Protein AF-P97618-F1 (afdb_monomer_lite)

Foldseek 3Di:
DCVVVVVVVVVVVVVLVVLVVVCVVDDWDWDAQPDPVRIDTPSLVPDCVVVCCVVVVQAAEDEPVVVSVVDDPDDDPGHYDYYD

Sequence (84 aa):
AWQECMDYAVILARQAGEMIREALKNKMDVMIKSSPADLVTVTDQKCFMSSIKEKYPYHSFIGEESVAAGEKTVFTEQPTWIIE

pLDDT: mean 90.75, std 5.29, range [68.81, 98.06]

InterPro domains:
  IPR000760 Inositol monophosphatase-like [PF00459] (3-83)

Structure (mmCIF, N/CA/C/O backb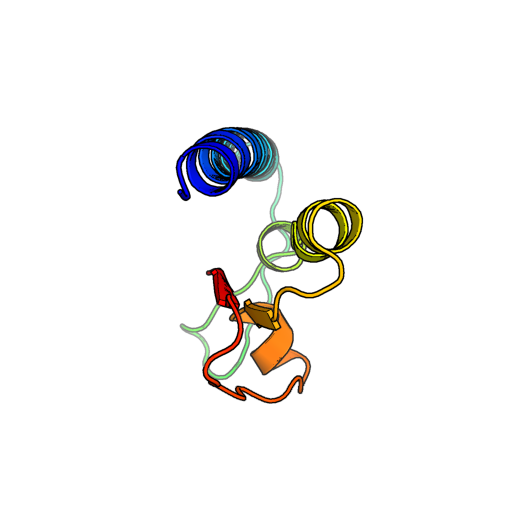one):
data_AF-P97618-F1
#
_entry.id   AF-P97618-F1
#
loop_
_atom_site.group_PDB
_atom_site.id
_atom_site.type_symbol
_atom_site.label_atom_id
_atom_site.label_alt_id
_atom_site.label_comp_id
_atom_site.label_asym_id
_atom_site.label_entity_id
_atom_site.label_seq_id
_atom_site.pdbx_PDB_ins_code
_atom_site.Cartn_x
_atom_site.Cartn_y
_atom_site.Cartn_z
_atom_site.occupancy
_atom_site.B_iso_or_equiv
_atom_site.auth_seq_id
_atom_site.auth_comp_id
_atom_site.auth_asym_id
_atom_site.auth_atom_id
_atom_site.pdbx_PDB_model_num
ATOM 1 N N . ALA A 1 1 ? -18.627 -7.008 11.095 1.00 75.75 1 ALA A N 1
ATOM 2 C CA . ALA A 1 1 ? -18.512 -5.555 10.881 1.00 75.75 1 ALA A CA 1
ATOM 3 C C . ALA A 1 1 ? -17.115 -5.240 10.349 1.00 75.75 1 ALA A C 1
ATOM 5 O O . ALA A 1 1 ? -16.277 -4.856 11.132 1.00 75.75 1 ALA A O 1
ATOM 6 N N . TRP A 1 2 ? -16.859 -5.506 9.061 1.00 95.69 2 TRP A N 1
ATOM 7 C CA . TRP A 1 2 ? -15.631 -5.138 8.312 1.00 95.69 2 TRP A CA 1
ATOM 8 C C . TRP A 1 2 ? -15.860 -5.129 6.789 1.00 95.69 2 TRP A C 1
ATOM 10 O O . TRP A 1 2 ? -14.964 -4.772 6.031 1.00 95.69 2 TRP A O 1
ATOM 20 N N . GLN A 1 3 ? -17.066 -5.500 6.334 1.00 97.69 3 GLN A N 1
ATOM 21 C CA . GLN A 1 3 ? -17.401 -5.613 4.917 1.00 97.69 3 GLN A CA 1
ATOM 22 C C . GLN A 1 3 ? -17.150 -4.306 4.165 1.00 97.69 3 GLN A C 1
ATOM 24 O O . GLN A 1 3 ? -16.561 -4.335 3.100 1.00 97.69 3 GLN A O 1
ATOM 29 N N . GLU A 1 4 ? -17.482 -3.159 4.759 1.00 97.38 4 GLU A N 1
ATOM 30 C CA . GLU A 1 4 ? -17.234 -1.861 4.126 1.00 97.38 4 GLU A CA 1
ATOM 31 C C . GLU A 1 4 ? -15.736 -1.579 3.905 1.00 97.38 4 GLU A C 1
ATOM 33 O O . GLU A 1 4 ? -15.354 -1.036 2.869 1.00 97.38 4 GLU A O 1
ATOM 38 N N . CYS A 1 5 ? -14.878 -1.973 4.855 1.00 96.69 5 CYS A N 1
ATOM 39 C CA . CYS A 1 5 ? -13.427 -1.859 4.695 1.00 96.69 5 CYS A CA 1
ATOM 40 C C . CYS A 1 5 ? -12.945 -2.766 3.560 1.00 96.69 5 CYS A C 1
ATOM 42 O O . CYS A 1 5 ? -12.146 -2.331 2.736 1.00 96.69 5 CYS A O 1
ATOM 44 N N . MET A 1 6 ? -13.470 -3.993 3.485 1.00 97.81 6 MET A N 1
ATOM 45 C CA . MET A 1 6 ? -13.144 -4.938 2.416 1.00 97.81 6 MET A CA 1
ATOM 46 C C . MET A 1 6 ? -13.609 -4.435 1.044 1.00 97.81 6 MET A C 1
ATOM 48 O O . MET A 1 6 ? -12.838 -4.452 0.089 1.00 97.81 6 MET A O 1
ATOM 52 N N . ASP A 1 7 ? -14.839 -3.938 0.937 1.00 98.06 7 ASP A N 1
ATOM 53 C CA . ASP A 1 7 ? -15.390 -3.413 -0.314 1.00 98.06 7 ASP A CA 1
ATOM 54 C C . ASP A 1 7 ? -14.574 -2.209 -0.802 1.00 98.06 7 ASP A C 1
ATOM 56 O O . ASP A 1 7 ? -14.256 -2.102 -1.988 1.00 98.06 7 ASP A O 1
ATOM 60 N N . TYR A 1 8 ? -14.157 -1.337 0.120 1.00 96.25 8 TYR A N 1
ATOM 61 C CA . TYR A 1 8 ? -13.262 -0.228 -0.196 1.00 96.25 8 TYR A CA 1
ATOM 62 C C . TYR A 1 8 ? -11.864 -0.705 -0.609 1.00 96.25 8 TYR A C 1
ATOM 64 O O . TYR A 1 8 ? -11.327 -0.217 -1.602 1.00 96.25 8 TYR A O 1
ATOM 72 N N . ALA A 1 9 ? -11.302 -1.702 0.083 1.00 95.88 9 ALA A N 1
ATOM 73 C CA . ALA A 1 9 ? -10.021 -2.308 -0.275 1.00 95.88 9 ALA A CA 1
ATOM 74 C C . ALA A 1 9 ? -10.041 -2.872 -1.704 1.00 95.88 9 ALA A C 1
ATOM 76 O O . ALA A 1 9 ? -9.101 -2.663 -2.465 1.00 95.88 9 ALA A O 1
ATOM 77 N N . VAL A 1 10 ? -11.135 -3.532 -2.102 1.00 97.19 10 VAL A N 1
ATOM 78 C CA . VAL A 1 10 ? -11.310 -4.070 -3.461 1.00 97.19 10 VAL A CA 1
ATOM 79 C C . VAL A 1 10 ? -11.338 -2.957 -4.510 1.00 97.19 10 VAL A C 1
ATOM 81 O O . VAL A 1 10 ? -10.784 -3.137 -5.596 1.00 97.19 10 VAL A O 1
ATOM 84 N N . ILE A 1 11 ? -11.958 -1.812 -4.214 1.00 95.94 11 ILE A N 1
ATOM 85 C CA . ILE A 1 11 ? -11.958 -0.650 -5.116 1.00 95.94 11 ILE A CA 1
ATOM 86 C C . ILE A 1 11 ? -10.531 -0.122 -5.293 1.00 95.94 11 ILE A C 1
ATOM 88 O O . ILE A 1 11 ? -10.073 0.015 -6.428 1.00 95.94 11 ILE A O 1
ATOM 92 N N . LEU A 1 12 ? -9.816 0.108 -4.189 1.00 94.81 12 LEU A N 1
ATOM 93 C CA . LEU A 1 12 ? -8.440 0.611 -4.223 1.00 94.81 12 LEU A CA 1
ATOM 94 C C . LEU A 1 12 ? -7.496 -0.359 -4.943 1.00 94.81 12 LEU A C 1
ATOM 96 O O . LEU A 1 12 ? -6.726 0.059 -5.801 1.00 94.81 12 LEU A O 1
ATOM 100 N N . ALA A 1 13 ? -7.606 -1.663 -4.680 1.00 94.38 13 ALA A N 1
ATOM 101 C CA . ALA A 1 13 ? -6.791 -2.683 -5.339 1.00 94.38 13 ALA A CA 1
ATOM 102 C C . ALA A 1 13 ? -7.018 -2.727 -6.861 1.00 94.38 13 ALA A C 1
ATOM 104 O O . ALA A 1 13 ? -6.079 -2.931 -7.631 1.00 94.38 13 ALA A O 1
ATOM 105 N N . ARG A 1 14 ? -8.253 -2.497 -7.330 1.00 95.69 14 ARG A N 1
ATOM 106 C CA . ARG A 1 14 ? -8.541 -2.391 -8.771 1.00 95.69 14 ARG A CA 1
ATOM 107 C C . ARG A 1 14 ? -7.904 -1.146 -9.384 1.00 95.69 14 ARG A C 1
ATOM 109 O O . ARG A 1 14 ? -7.296 -1.259 -10.444 1.00 95.69 14 ARG A O 1
ATOM 116 N N . GLN A 1 15 ? -7.992 -0.002 -8.707 1.00 93.50 15 GLN A N 1
ATOM 117 C CA . GLN A 1 15 ? -7.355 1.246 -9.146 1.00 93.50 15 GLN A CA 1
ATOM 118 C C . GLN A 1 15 ? -5.825 1.120 -9.190 1.00 93.50 15 GLN A C 1
ATOM 120 O O . GLN A 1 15 ? -5.199 1.558 -10.155 1.00 93.50 15 GLN A O 1
ATOM 125 N N . ALA A 1 16 ? -5.228 0.457 -8.195 1.00 92.06 16 ALA A N 1
ATOM 126 C CA . ALA A 1 16 ? -3.810 0.104 -8.188 1.00 92.06 16 ALA A CA 1
ATOM 127 C C . ALA A 1 16 ? -3.449 -0.735 -9.421 1.00 92.06 16 ALA A C 1
ATOM 129 O O . ALA A 1 16 ? -2.525 -0.405 -10.162 1.00 92.06 16 ALA A O 1
ATOM 130 N N . GLY A 1 17 ? -4.236 -1.779 -9.699 1.00 93.00 17 GLY A N 1
ATOM 131 C CA . GLY A 1 17 ? -4.036 -2.648 -10.857 1.00 93.00 17 GLY A CA 1
ATOM 132 C C . GLY A 1 17 ? -4.143 -1.920 -12.201 1.00 93.00 17 GLY A C 1
ATOM 133 O O . GLY A 1 17 ? -3.396 -2.233 -13.128 1.00 93.00 17 GLY A O 1
ATOM 134 N N . GLU A 1 18 ? -5.037 -0.940 -12.327 1.00 93.25 18 GLU A N 1
ATOM 135 C CA . GLU A 1 18 ? -5.123 -0.081 -13.515 1.00 93.25 18 GLU A CA 1
ATOM 136 C C . GLU A 1 18 ? -3.875 0.793 -13.668 1.00 93.25 18 GLU A C 1
ATOM 138 O O . GLU A 1 18 ? -3.290 0.836 -14.751 1.00 93.25 18 GLU A O 1
ATOM 143 N N . MET A 1 19 ? -3.404 1.411 -12.582 1.00 90.50 19 MET A N 1
ATOM 144 C CA . MET A 1 19 ? -2.175 2.207 -12.588 1.00 90.50 19 MET A CA 1
ATOM 145 C C . MET A 1 19 ? -0.951 1.372 -12.987 1.00 90.50 19 MET A C 1
ATOM 147 O O . MET A 1 19 ? -0.171 1.802 -13.836 1.00 90.50 19 MET A O 1
ATOM 151 N N . ILE A 1 20 ? -0.819 0.164 -12.431 1.00 91.75 20 ILE A N 1
ATOM 152 C CA . ILE A 1 20 ? 0.252 -0.782 -12.770 1.00 91.75 20 ILE A CA 1
ATOM 153 C C . ILE A 1 20 ? 0.179 -1.161 -14.252 1.00 91.75 20 ILE A C 1
ATOM 155 O O . ILE A 1 20 ? 1.187 -1.117 -14.956 1.00 91.75 20 ILE A O 1
ATOM 159 N N . ARG A 1 21 ? -1.013 -1.483 -14.768 1.00 93.19 21 ARG A N 1
ATOM 160 C CA . ARG A 1 21 ? -1.198 -1.815 -16.191 1.00 93.19 21 ARG A CA 1
ATOM 161 C C . ARG A 1 21 ? -0.797 -0.674 -17.119 1.00 93.19 21 ARG A C 1
ATOM 163 O O . ARG A 1 21 ? -0.205 -0.945 -18.160 1.00 93.19 21 ARG A O 1
ATOM 170 N N . GLU A 1 22 ? -1.107 0.572 -16.774 1.00 91.31 22 GLU A N 1
ATOM 171 C CA . GLU A 1 22 ? -0.680 1.727 -17.571 1.00 91.31 22 GLU A CA 1
ATOM 172 C C . GLU A 1 22 ? 0.826 1.989 -17.455 1.00 91.31 22 GLU A C 1
ATOM 174 O O . GLU A 1 22 ? 1.473 2.307 -18.455 1.00 91.31 22 GLU A O 1
ATOM 179 N N . ALA A 1 23 ? 1.418 1.803 -16.274 1.00 90.25 23 ALA A N 1
ATOM 180 C CA . ALA A 1 23 ? 2.861 1.933 -16.085 1.00 90.25 23 ALA A CA 1
ATOM 181 C C . ALA A 1 23 ? 3.642 0.911 -16.928 1.00 90.25 23 ALA A C 1
ATOM 183 O O . ALA A 1 23 ? 4.605 1.284 -17.595 1.00 90.25 23 ALA A O 1
ATOM 184 N N . LEU A 1 24 ? 3.171 -0.340 -16.990 1.00 91.12 24 LEU A N 1
ATOM 185 C CA . LEU A 1 24 ? 3.784 -1.422 -17.774 1.00 91.12 24 LEU A CA 1
ATOM 186 C C . LEU A 1 24 ? 3.801 -1.166 -19.289 1.00 91.12 24 LEU A C 1
ATOM 188 O O . LEU A 1 24 ? 4.619 -1.747 -20.000 1.00 91.12 24 LEU A O 1
ATOM 192 N N . LYS A 1 25 ? 2.908 -0.313 -19.805 1.00 93.12 25 LYS A N 1
ATOM 193 C CA . LYS A 1 25 ? 2.894 0.080 -21.227 1.00 93.12 25 LYS A CA 1
ATOM 194 C C . LYS A 1 25 ? 3.954 1.131 -21.560 1.00 93.12 25 LYS A C 1
ATOM 196 O O . LYS A 1 25 ? 4.229 1.366 -22.735 1.00 93.12 25 LYS A O 1
ATOM 201 N N . ASN A 1 26 ? 4.512 1.784 -20.546 1.00 88.62 26 ASN A N 1
ATOM 202 C CA . ASN A 1 26 ? 5.471 2.869 -20.680 1.00 88.62 26 ASN A CA 1
ATOM 203 C C . ASN A 1 26 ? 6.870 2.416 -20.248 1.00 88.62 26 ASN A C 1
ATOM 205 O O . ASN A 1 26 ? 7.061 1.354 -19.657 1.00 88.62 26 ASN A O 1
ATOM 209 N N . LYS A 1 27 ? 7.882 3.242 -20.531 1.00 86.62 27 LYS A N 1
ATOM 210 C CA . LYS A 1 27 ? 9.212 3.029 -19.958 1.00 86.62 27 LYS A CA 1
ATOM 211 C C . LYS A 1 27 ? 9.123 3.221 -18.442 1.00 86.62 27 LYS A C 1
ATOM 213 O O . LYS A 1 27 ? 8.770 4.305 -17.986 1.00 86.62 27 LYS A O 1
ATOM 218 N N . MET A 1 28 ? 9.456 2.179 -17.690 1.00 87.75 28 MET A N 1
ATOM 219 C CA . MET A 1 28 ? 9.503 2.229 -16.231 1.00 87.75 28 MET A CA 1
ATOM 220 C C . MET A 1 28 ? 10.863 2.737 -15.762 1.00 87.75 28 MET A C 1
ATOM 222 O O . MET A 1 28 ? 11.900 2.342 -16.303 1.00 87.75 28 MET A O 1
ATOM 226 N N . ASP A 1 29 ? 10.842 3.612 -14.762 1.00 87.69 29 ASP A N 1
ATOM 227 C CA . ASP A 1 29 ? 12.035 3.978 -14.010 1.00 87.69 29 ASP A CA 1
ATOM 228 C C . ASP A 1 29 ? 12.207 2.970 -12.873 1.00 87.69 29 ASP A C 1
ATOM 230 O O . ASP A 1 29 ? 11.337 2.857 -12.004 1.00 87.69 29 ASP A O 1
ATOM 234 N N . VAL A 1 30 ? 13.276 2.181 -12.954 1.00 91.56 30 VAL A N 1
ATOM 235 C CA . VAL A 1 30 ? 13.562 1.075 -12.039 1.00 91.56 30 VAL A CA 1
ATOM 236 C C . VAL A 1 30 ? 14.731 1.485 -11.162 1.00 91.56 30 VAL A C 1
ATOM 238 O O . VAL A 1 30 ? 15.834 1.736 -11.649 1.00 91.56 30 VAL A O 1
ATOM 241 N N . MET A 1 31 ? 14.481 1.525 -9.862 1.00 92.50 31 MET A N 1
ATOM 242 C CA . MET A 1 31 ? 15.452 1.830 -8.823 1.00 92.50 31 MET A CA 1
ATOM 243 C C . MET A 1 31 ? 15.820 0.551 -8.068 1.00 92.50 31 MET A C 1
ATOM 245 O O . MET A 1 31 ? 15.066 -0.420 -8.055 1.00 92.50 31 MET A O 1
ATOM 249 N N . ILE A 1 32 ? 16.995 0.558 -7.443 1.00 92.75 32 ILE A N 1
ATOM 250 C CA . ILE A 1 32 ? 17.499 -0.546 -6.625 1.00 92.75 32 ILE A CA 1
ATOM 251 C C . ILE A 1 32 ? 17.402 -0.135 -5.154 1.00 92.75 32 ILE A C 1
ATOM 253 O O . ILE A 1 32 ? 17.840 0.960 -4.797 1.00 92.75 32 ILE A O 1
ATOM 257 N N . LYS A 1 33 ? 16.848 -1.016 -4.319 1.00 90.19 33 LYS A N 1
ATOM 258 C CA . LYS A 1 33 ? 16.747 -0.868 -2.862 1.00 90.19 33 LYS A CA 1
ATOM 259 C C . LYS A 1 33 ? 17.992 -1.465 -2.190 1.00 90.19 33 LYS A C 1
ATOM 261 O O . LYS A 1 33 ? 19.090 -0.931 -2.333 1.00 90.19 33 LYS A O 1
ATOM 266 N N . SER A 1 34 ? 17.853 -2.559 -1.443 1.00 91.81 34 SER A N 1
ATOM 267 C CA . SER A 1 34 ? 18.925 -3.108 -0.597 1.00 91.81 34 SER A CA 1
ATOM 268 C C . SER A 1 34 ? 19.932 -3.989 -1.343 1.00 91.81 34 SER A C 1
ATOM 270 O O . SER A 1 34 ? 21.054 -4.191 -0.873 1.00 91.81 34 SER A O 1
ATOM 272 N N . SER A 1 35 ? 19.560 -4.522 -2.508 1.00 94.38 35 SER A N 1
ATOM 273 C CA . SER A 1 35 ? 20.401 -5.406 -3.320 1.00 94.38 35 SER A CA 1
ATOM 274 C C . SER A 1 35 ? 20.036 -5.305 -4.804 1.00 94.38 35 SER A C 1
ATOM 276 O O . SER A 1 35 ? 18.913 -4.923 -5.104 1.00 94.38 35 SER A O 1
ATOM 278 N N . PRO A 1 36 ? 20.900 -5.710 -5.755 1.00 93.38 36 PRO A N 1
ATOM 279 C CA . PRO A 1 36 ? 20.591 -5.636 -7.190 1.00 93.38 36 PRO A CA 1
ATOM 280 C C . PRO A 1 36 ? 19.338 -6.400 -7.653 1.00 93.38 36 PRO A C 1
ATOM 282 O O . PRO A 1 36 ? 18.873 -6.170 -8.765 1.00 93.38 36 PRO A O 1
ATOM 285 N N . ALA A 1 37 ? 18.826 -7.327 -6.838 1.00 93.12 37 ALA A N 1
ATOM 286 C CA . ALA A 1 37 ? 17.585 -8.056 -7.099 1.00 93.12 37 ALA A CA 1
ATOM 287 C C . ALA A 1 37 ? 16.358 -7.436 -6.399 1.00 93.12 37 ALA A C 1
ATOM 289 O O . ALA A 1 37 ? 15.236 -7.845 -6.674 1.00 93.12 37 ALA A O 1
ATOM 290 N N . ASP A 1 38 ? 16.579 -6.478 -5.501 1.00 91.75 38 ASP A N 1
ATOM 291 C CA . ASP A 1 38 ? 15.560 -5.746 -4.754 1.00 91.75 38 ASP A CA 1
ATOM 292 C C . ASP A 1 38 ? 15.260 -4.441 -5.503 1.00 91.75 38 ASP A C 1
ATOM 294 O O . ASP A 1 38 ? 16.028 -3.475 -5.443 1.00 91.75 38 ASP A O 1
ATOM 298 N N . LEU A 1 39 ? 14.201 -4.474 -6.312 1.00 92.81 39 LEU A N 1
ATOM 299 C CA . LEU A 1 39 ? 13.846 -3.431 -7.269 1.00 92.81 39 LEU A CA 1
ATOM 300 C C . LEU A 1 39 ? 12.580 -2.704 -6.829 1.00 92.81 39 LEU A C 1
ATOM 302 O O . LEU A 1 39 ? 11.683 -3.309 -6.256 1.00 92.81 39 LEU A O 1
ATOM 306 N N . VAL A 1 40 ? 12.481 -1.427 -7.184 1.00 92.31 40 VAL A N 1
ATOM 307 C CA . VAL A 1 40 ? 11.294 -0.603 -6.940 1.00 92.31 40 VAL A CA 1
ATOM 308 C C . VAL A 1 40 ? 11.068 0.358 -8.098 1.00 92.31 40 VAL A C 1
ATOM 310 O O . VAL A 1 40 ? 12.019 0.838 -8.719 1.00 92.31 40 VAL A O 1
ATOM 313 N N . THR A 1 41 ? 9.813 0.664 -8.401 1.00 88.94 41 THR A N 1
ATOM 314 C CA . THR A 1 41 ? 9.430 1.680 -9.382 1.00 88.94 41 THR A CA 1
ATOM 315 C C . THR A 1 41 ? 8.663 2.823 -8.725 1.00 88.94 41 THR A C 1
ATOM 317 O O . THR A 1 41 ? 8.167 2.735 -7.604 1.00 88.94 41 THR A O 1
ATOM 320 N N . VAL A 1 42 ? 8.489 3.917 -9.468 1.00 83.44 42 VAL A N 1
ATOM 321 C CA . VAL A 1 42 ? 7.621 5.035 -9.054 1.00 83.44 42 VAL A CA 1
ATOM 322 C C . VAL A 1 42 ? 6.171 4.581 -8.820 1.00 83.44 42 VAL A C 1
ATOM 324 O O . VAL A 1 42 ? 5.427 5.245 -8.102 1.00 83.44 42 VAL A O 1
ATOM 327 N N . THR A 1 43 ? 5.744 3.475 -9.435 1.00 84.44 43 THR A N 1
ATOM 328 C CA . THR A 1 43 ? 4.389 2.938 -9.257 1.00 84.44 43 THR A CA 1
ATOM 329 C C . THR A 1 43 ? 4.222 2.301 -7.882 1.00 84.44 43 THR A C 1
ATOM 331 O O . THR A 1 43 ? 3.202 2.546 -7.249 1.00 84.44 43 THR A O 1
ATOM 334 N N . ASP A 1 44 ? 5.230 1.576 -7.396 1.00 82.38 44 ASP A N 1
ATOM 335 C CA . ASP A 1 44 ? 5.221 0.935 -6.072 1.00 82.38 44 ASP A CA 1
ATOM 336 C C . ASP A 1 44 ? 5.199 1.993 -4.951 1.00 82.38 44 ASP A C 1
ATOM 338 O O . ASP A 1 44 ? 4.486 1.879 -3.961 1.00 82.38 44 ASP A O 1
ATOM 342 N N . GLN A 1 45 ? 5.877 3.125 -5.165 1.00 79.50 45 GLN A N 1
ATOM 343 C CA . GLN A 1 45 ? 5.890 4.248 -4.218 1.00 79.50 45 GLN A CA 1
ATOM 344 C C . GLN A 1 45 ? 4.574 5.047 -4.171 1.00 79.50 45 GLN A C 1
ATOM 346 O O . GLN A 1 45 ? 4.378 5.883 -3.282 1.00 79.50 45 GLN A O 1
ATOM 351 N N . LYS A 1 46 ? 3.650 4.834 -5.120 1.00 75.38 46 LYS A N 1
ATOM 352 C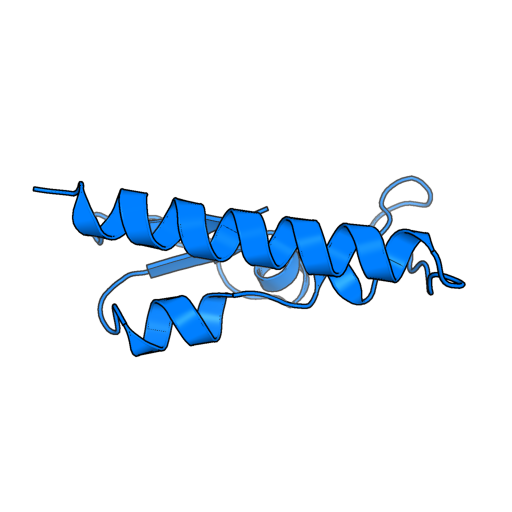 CA . LYS A 1 46 ? 2.340 5.502 -5.123 1.00 75.38 46 LYS A CA 1
ATOM 353 C C . LYS A 1 46 ? 1.378 4.769 -4.199 1.00 75.38 46 LYS A C 1
ATOM 355 O O . LYS A 1 46 ? 0.572 3.945 -4.618 1.00 75.38 46 LYS A O 1
ATOM 360 N N . CYS A 1 47 ? 1.428 5.136 -2.926 1.00 68.81 47 CYS A N 1
ATOM 361 C CA . CYS A 1 47 ? 0.623 4.483 -1.911 1.00 68.81 47 CYS A CA 1
ATOM 362 C C . CYS A 1 47 ? -0.802 5.064 -1.794 1.00 68.81 47 CYS A C 1
ATOM 364 O O . CYS A 1 47 ? -0.993 6.276 -1.665 1.00 68.81 47 CYS A O 1
ATOM 366 N N . PHE A 1 48 ? -1.811 4.187 -1.726 1.00 80.12 48 PHE A N 1
ATOM 367 C CA . PHE A 1 48 ? -3.210 4.534 -1.410 1.00 80.12 48 PHE A CA 1
ATOM 368 C C . PHE A 1 48 ? -3.440 4.850 0.078 1.00 80.12 48 PHE A C 1
ATOM 370 O O . PHE A 1 48 ? -4.576 5.065 0.507 1.00 80.12 48 PHE A O 1
ATOM 377 N N . MET A 1 49 ? -2.371 4.910 0.877 1.00 81.88 49 MET A N 1
ATOM 378 C CA . MET A 1 49 ? -2.393 5.323 2.282 1.00 81.88 49 MET A CA 1
ATOM 379 C C . MET A 1 49 ? -3.171 6.618 2.506 1.00 81.88 49 MET A C 1
ATOM 381 O O . MET A 1 49 ? -3.950 6.695 3.450 1.00 81.88 49 MET A O 1
ATOM 385 N N . SER A 1 50 ? -2.996 7.626 1.646 1.00 85.44 50 SER A N 1
ATOM 386 C CA . SER A 1 50 ? -3.721 8.896 1.760 1.00 85.44 50 SER A CA 1
ATOM 387 C C . SER A 1 50 ? -5.234 8.696 1.629 1.00 85.44 50 SER A C 1
ATOM 389 O O . SER A 1 50 ? -5.978 9.151 2.494 1.00 85.44 50 SER A O 1
ATOM 391 N N . SER A 1 51 ? -5.685 7.937 0.626 1.00 90.50 51 SER A N 1
ATOM 392 C CA . SER A 1 51 ? -7.103 7.624 0.392 1.00 90.50 51 SER A CA 1
ATOM 393 C C . SER A 1 51 ? -7.725 6.789 1.510 1.00 90.50 51 SER A C 1
ATOM 395 O O . SER A 1 51 ? -8.902 6.948 1.836 1.00 90.50 51 SER A O 1
ATOM 397 N N . ILE A 1 52 ? -6.960 5.876 2.107 1.00 92.38 52 ILE A N 1
ATOM 398 C CA . ILE A 1 52 ? -7.437 5.084 3.243 1.00 92.38 52 ILE A CA 1
ATOM 399 C C . ILE A 1 52 ? -7.470 5.939 4.509 1.00 92.38 52 ILE A C 1
ATOM 401 O O . ILE A 1 52 ? -8.444 5.865 5.247 1.00 92.38 52 ILE A O 1
ATOM 405 N N . LYS A 1 53 ? -6.458 6.776 4.753 1.00 90.44 53 LYS A N 1
ATOM 406 C CA . LYS A 1 53 ? -6.384 7.659 5.926 1.00 90.44 53 LYS A CA 1
ATOM 407 C C . LYS A 1 53 ? -7.451 8.751 5.901 1.00 90.44 53 LYS A C 1
ATOM 409 O O . LYS A 1 53 ? -7.954 9.124 6.953 1.00 90.44 53 LYS A O 1
ATOM 414 N N . GLU A 1 54 ? -7.830 9.229 4.719 1.00 93.50 54 GLU A N 1
ATOM 415 C CA . GLU A 1 54 ? -8.960 10.147 4.551 1.00 93.50 54 GLU A CA 1
ATOM 416 C C . GLU A 1 54 ? -10.282 9.493 4.980 1.00 93.50 54 GLU A C 1
ATOM 418 O O . GLU A 1 54 ? -11.066 10.098 5.709 1.00 93.50 54 GLU A O 1
ATOM 423 N N . LYS A 1 55 ? -10.508 8.231 4.588 1.00 95.31 55 LYS A N 1
ATOM 424 C CA . LYS A 1 55 ? -11.737 7.499 4.924 1.00 95.31 55 LYS A CA 1
ATOM 425 C C . LYS A 1 55 ? -11.741 6.922 6.347 1.00 95.31 55 LYS A C 1
ATOM 427 O O . LYS A 1 55 ? -12.780 6.888 7.001 1.00 95.31 55 LYS A O 1
ATOM 432 N N . TYR A 1 56 ? -10.586 6.477 6.829 1.00 95.38 56 TYR A N 1
ATOM 433 C CA . TYR A 1 56 ? -10.389 5.798 8.108 1.00 95.38 56 TYR A CA 1
ATOM 434 C C . TYR A 1 56 ? -9.258 6.472 8.907 1.00 95.38 56 TYR A C 1
ATOM 436 O O . TYR A 1 56 ? -8.186 5.889 9.088 1.00 95.38 56 TYR A O 1
ATOM 444 N N . PRO A 1 57 ? -9.477 7.698 9.420 1.00 95.25 57 PRO A N 1
ATOM 445 C CA . PRO A 1 57 ? -8.427 8.520 10.035 1.00 95.25 57 PRO A CA 1
ATOM 446 C C . PRO A 1 57 ? -7.829 7.935 11.321 1.00 95.25 57 PRO A C 1
ATOM 448 O O . PRO A 1 57 ? -6.758 8.365 11.746 1.00 95.25 57 PRO A O 1
ATOM 451 N N . TYR A 1 58 ? -8.508 6.962 11.934 1.00 94.62 58 TYR A N 1
ATOM 452 C CA . TYR A 1 58 ? -8.074 6.278 13.154 1.00 94.62 58 TYR A CA 1
ATOM 453 C C . TYR A 1 58 ? -7.460 4.894 12.903 1.00 94.62 58 TYR A C 1
ATOM 455 O O . TYR A 1 58 ? -7.125 4.204 13.862 1.00 94.62 58 TYR A O 1
ATOM 463 N N . HIS A 1 59 ? -7.358 4.449 11.646 1.00 94.69 59 HIS A N 1
ATOM 464 C CA . HIS A 1 59 ? -6.699 3.184 11.325 1.00 94.69 59 HIS A CA 1
ATOM 465 C C . HIS A 1 59 ? -5.183 3.395 11.213 1.00 94.69 59 HIS A C 1
ATOM 467 O O . HIS A 1 59 ? -4.709 4.465 10.826 1.00 94.69 59 HIS A O 1
ATOM 473 N N . SER A 1 60 ? -4.430 2.355 11.554 1.00 93.38 60 SER A N 1
ATOM 474 C CA . SER A 1 60 ? -2.973 2.298 11.425 1.00 93.38 60 SER A CA 1
ATOM 475 C C . SER A 1 60 ? -2.552 1.702 10.077 1.00 93.38 60 SER A C 1
ATOM 477 O O . SER A 1 60 ? -3.364 1.098 9.370 1.00 93.38 60 SER A O 1
ATOM 479 N N . PHE A 1 61 ? -1.278 1.867 9.714 1.00 91.38 61 PHE A N 1
ATOM 480 C CA . PHE A 1 61 ? -0.737 1.447 8.421 1.00 91.38 61 PHE A CA 1
ATOM 481 C C . PHE A 1 61 ? 0.648 0.835 8.559 1.00 91.38 61 PHE A C 1
ATOM 483 O O . PHE A 1 61 ? 1.465 1.310 9.345 1.00 91.38 61 PHE A O 1
ATOM 490 N N . ILE A 1 62 ? 0.907 -0.185 7.749 1.00 91.50 62 ILE A N 1
ATOM 491 C CA . ILE A 1 62 ? 2.228 -0.762 7.528 1.00 91.50 62 ILE A CA 1
ATOM 492 C C . ILE A 1 62 ? 2.340 -0.985 6.019 1.00 91.50 62 ILE A C 1
ATOM 494 O O . ILE A 1 62 ? 1.581 -1.778 5.471 1.00 91.50 62 ILE A O 1
ATOM 498 N N . GLY A 1 63 ? 3.231 -0.253 5.352 1.00 90.50 63 GLY A N 1
ATOM 499 C CA . GLY A 1 63 ? 3.457 -0.362 3.908 1.00 90.50 63 GLY A CA 1
ATOM 500 C C . GLY A 1 63 ? 4.918 -0.668 3.601 1.00 90.50 63 GLY A C 1
ATOM 501 O O . GLY A 1 63 ? 5.773 -0.047 4.234 1.00 90.50 63 GLY A O 1
ATOM 502 N N . GLU A 1 64 ? 5.213 -1.569 2.659 1.00 89.88 64 GLU A N 1
ATOM 503 C CA . GLU A 1 64 ? 6.598 -1.930 2.293 1.00 89.88 64 GLU A CA 1
ATOM 504 C C . GLU A 1 64 ? 7.440 -0.682 1.981 1.00 89.88 64 GLU A C 1
ATOM 506 O O . GLU A 1 64 ? 8.468 -0.426 2.616 1.00 89.88 64 GLU A O 1
ATOM 511 N N . GLU A 1 65 ? 6.953 0.152 1.063 1.00 88.19 65 GLU A N 1
ATOM 512 C CA . GLU A 1 65 ? 7.671 1.347 0.615 1.00 88.19 65 GLU A CA 1
ATOM 513 C C . GLU A 1 65 ? 7.722 2.456 1.674 1.00 88.19 65 GLU A C 1
ATOM 515 O O . GLU A 1 65 ? 8.687 3.219 1.746 1.00 88.19 65 GLU A O 1
ATOM 520 N N . SER A 1 66 ? 6.744 2.507 2.577 1.00 85.44 66 SER A N 1
ATOM 521 C CA . SER A 1 66 ? 6.782 3.414 3.728 1.00 85.44 66 SER A CA 1
ATOM 522 C C . SER A 1 66 ? 7.827 2.990 4.757 1.00 85.44 66 SER A C 1
ATOM 524 O O . SER A 1 66 ? 8.539 3.834 5.303 1.00 85.44 66 SER A O 1
ATOM 526 N N . VAL A 1 67 ? 7.969 1.684 4.997 1.00 87.50 67 VAL A N 1
ATOM 527 C CA . VAL A 1 67 ? 9.030 1.133 5.853 1.00 87.50 67 VAL A CA 1
ATOM 528 C C . VAL A 1 67 ? 10.399 1.374 5.216 1.00 87.50 67 VAL A C 1
ATOM 530 O O . VAL A 1 67 ? 11.324 1.791 5.913 1.00 87.50 67 VAL A O 1
ATOM 533 N N . ALA A 1 68 ? 10.524 1.210 3.895 1.00 8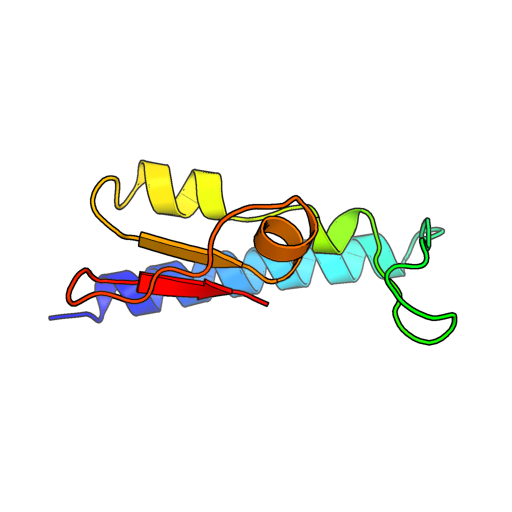6.38 68 ALA A N 1
ATOM 534 C CA . ALA A 1 68 ? 11.741 1.560 3.160 1.00 86.38 68 ALA A CA 1
ATOM 535 C C . ALA A 1 68 ? 12.082 3.061 3.270 1.00 86.38 68 ALA A C 1
ATOM 537 O O . ALA A 1 68 ? 13.257 3.422 3.361 1.00 86.38 68 ALA A O 1
ATOM 538 N N . ALA A 1 69 ? 11.070 3.933 3.350 1.00 86.06 69 ALA A N 1
ATOM 539 C CA . ALA A 1 69 ? 11.221 5.367 3.611 1.00 86.06 69 ALA A CA 1
ATOM 540 C C . ALA A 1 69 ? 11.497 5.724 5.092 1.00 86.06 69 ALA A C 1
ATOM 542 O O . ALA A 1 69 ? 11.677 6.899 5.420 1.00 86.06 69 ALA A O 1
ATOM 543 N N . GLY A 1 70 ? 11.565 4.734 5.989 1.00 87.19 70 GLY A N 1
ATOM 544 C CA . GLY A 1 70 ? 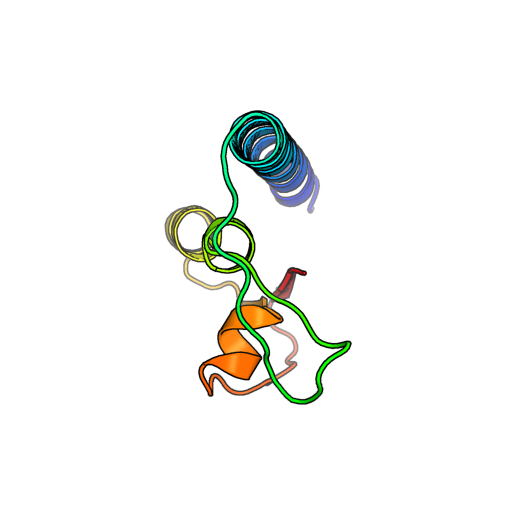11.914 4.907 7.401 1.00 87.19 70 GLY A CA 1
ATOM 545 C C . GLY A 1 70 ? 10.726 5.009 8.362 1.00 87.19 70 GLY A C 1
ATOM 546 O O . GLY A 1 70 ? 10.929 5.319 9.542 1.00 87.19 70 GLY A O 1
ATOM 547 N N . GLU A 1 71 ? 9.495 4.751 7.907 1.00 87.81 71 GLU A N 1
ATOM 548 C CA . GLU A 1 71 ? 8.357 4.610 8.818 1.00 87.81 71 GLU A CA 1
ATOM 549 C C . GLU A 1 71 ? 8.508 3.369 9.709 1.00 87.81 71 GLU A C 1
ATOM 551 O O . GLU A 1 71 ? 9.085 2.348 9.335 1.00 87.81 71 GLU A O 1
ATOM 556 N N . LYS A 1 72 ? 7.994 3.461 10.939 1.00 87.00 72 LYS A N 1
ATOM 557 C CA . LYS A 1 72 ? 8.099 2.373 11.913 1.00 87.00 72 LYS A CA 1
ATOM 558 C C . LYS A 1 72 ? 7.019 1.324 11.674 1.00 87.00 72 LYS A C 1
ATOM 560 O O . LYS A 1 72 ? 5.835 1.645 11.651 1.00 87.00 72 LYS A O 1
ATOM 565 N N . THR A 1 73 ? 7.419 0.061 11.684 1.00 88.38 73 THR A N 1
ATOM 566 C CA . THR A 1 73 ? 6.506 -1.085 11.717 1.00 88.38 73 THR A CA 1
ATOM 567 C C . THR A 1 73 ? 5.977 -1.296 13.137 1.00 88.38 73 THR A C 1
ATOM 569 O O 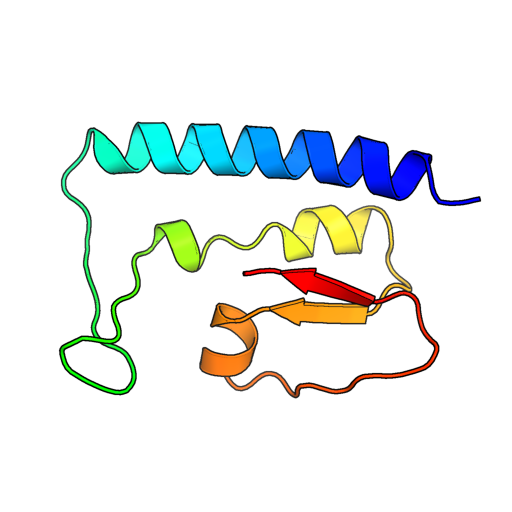. THR A 1 73 ? 6.556 -2.047 13.922 1.00 88.38 73 THR A O 1
ATOM 572 N N . VAL A 1 74 ? 4.898 -0.601 13.505 1.00 90.00 74 VAL A N 1
ATOM 573 C CA . VAL A 1 74 ? 4.249 -0.755 14.819 1.00 90.00 74 VAL A CA 1
ATOM 574 C C . VAL A 1 74 ? 2.917 -1.472 14.644 1.00 90.00 74 VAL A C 1
ATOM 576 O O . VAL A 1 74 ? 1.957 -0.896 14.141 1.00 90.00 74 VAL A O 1
ATOM 579 N N . PHE A 1 75 ? 2.852 -2.727 15.084 1.00 91.56 75 PHE A N 1
ATOM 580 C CA . PHE A 1 75 ? 1.620 -3.510 15.077 1.00 91.56 75 PHE A CA 1
ATOM 581 C C . PHE A 1 75 ? 0.940 -3.431 16.448 1.00 91.56 75 PHE A C 1
ATOM 583 O O . PHE A 1 75 ? 1.576 -3.673 17.475 1.00 91.56 75 PHE A O 1
ATOM 590 N N . THR A 1 76 ? -0.332 -3.036 16.468 1.00 93.19 76 THR A N 1
ATOM 591 C CA . THR A 1 76 ? -1.116 -2.805 17.693 1.00 93.19 76 THR A CA 1
ATOM 592 C C . THR A 1 76 ? -2.520 -3.392 17.546 1.00 93.19 76 THR A C 1
ATOM 594 O O . THR A 1 76 ? -2.873 -3.897 16.486 1.00 93.19 76 THR A O 1
ATOM 597 N N . GLU A 1 77 ? -3.350 -3.261 18.581 1.00 94.44 77 GLU A N 1
ATOM 598 C CA . GLU A 1 77 ? -4.770 -3.644 18.542 1.00 94.44 77 GLU A CA 1
ATOM 599 C C . GLU A 1 77 ? -5.643 -2.712 17.674 1.00 94.44 77 GLU A C 1
ATOM 601 O O . GLU A 1 77 ? -6.837 -2.960 17.498 1.00 94.44 77 GLU A O 1
ATOM 606 N N . GLN A 1 78 ? -5.092 -1.614 17.139 1.00 94.31 78 GLN A N 1
ATOM 607 C CA . GLN A 1 78 ? -5.831 -0.762 16.208 1.00 94.31 78 GLN A CA 1
ATOM 608 C C . GLN A 1 78 ? -6.027 -1.468 14.858 1.00 94.31 78 GLN A C 1
ATOM 610 O O . GLN A 1 78 ? -5.113 -2.154 14.387 1.00 94.31 78 GLN A O 1
ATOM 615 N N . PRO A 1 79 ? -7.166 -1.251 14.170 1.00 95.75 79 PRO A N 1
ATOM 616 C CA . PRO A 1 79 ? -7.344 -1.725 12.803 1.00 95.75 79 PRO A CA 1
ATOM 617 C C . PRO A 1 79 ? -6.190 -1.232 11.927 1.00 95.75 79 PRO A C 1
ATOM 619 O O . PRO A 1 79 ? -5.955 -0.027 11.828 1.00 95.75 79 PRO A O 1
ATOM 622 N N . THR A 1 80 ? -5.453 -2.166 11.332 1.00 95.06 80 THR A N 1
ATOM 623 C CA . THR A 1 80 ? -4.207 -1.875 10.618 1.00 95.06 80 THR A CA 1
ATOM 624 C C . THR A 1 80 ? -4.299 -2.371 9.182 1.00 95.06 80 THR A C 1
ATOM 626 O O . THR A 1 80 ? -4.616 -3.536 8.946 1.00 95.06 80 THR A O 1
ATOM 629 N N . TRP A 1 81 ? -4.015 -1.488 8.227 1.00 94.12 81 TRP A N 1
ATOM 630 C CA . TRP A 1 81 ? -3.887 -1.834 6.814 1.00 94.12 81 TRP A CA 1
ATOM 631 C C . TRP A 1 81 ? -2.437 -2.210 6.534 1.00 94.12 81 TRP A C 1
ATOM 633 O O . TRP A 1 81 ? -1.542 -1.384 6.716 1.00 94.12 81 TRP A O 1
ATOM 643 N N . ILE A 1 82 ? -2.218 -3.452 6.114 1.00 93.38 82 ILE A N 1
ATOM 644 C CA . ILE A 1 82 ? -0.910 -3.941 5.682 1.00 93.38 82 ILE A CA 1
ATOM 645 C C . ILE A 1 82 ? -0.927 -3.959 4.156 1.00 93.38 82 ILE A C 1
ATOM 647 O O . ILE A 1 82 ? -1.821 -4.575 3.571 1.00 93.38 82 ILE A O 1
ATOM 651 N N . ILE A 1 83 ? -0.011 -3.222 3.538 1.00 90.94 83 ILE A N 1
ATOM 652 C CA . ILE A 1 83 ? 0.007 -2.946 2.099 1.00 90.94 83 ILE A CA 1
ATOM 653 C C . ILE A 1 83 ? 1.386 -3.316 1.558 1.00 90.94 83 ILE A C 1
ATOM 655 O O . ILE A 1 83 ? 2.395 -2.891 2.119 1.00 90.94 83 ILE A O 1
ATOM 659 N N . GLU A 1 84 ? 1.387 -4.082 0.475 1.00 87.75 84 GLU A N 1
ATOM 660 C CA . GLU A 1 84 ? 2.562 -4.307 -0.367 1.00 87.75 84 GLU A CA 1
ATOM 661 C C . GLU A 1 84 ? 2.460 -3.391 -1.586 1.00 87.75 84 GLU A C 1
ATOM 663 O O . GLU A 1 84 ? 1.400 -3.451 -2.264 1.00 87.75 84 GLU A O 1
#

Organism: Rattus norvegicus (NCB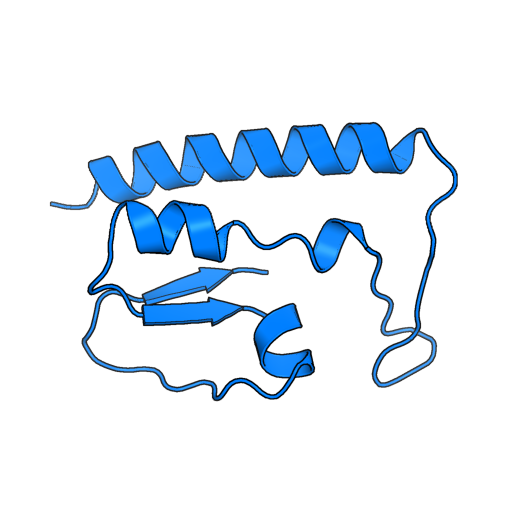I:txid10116)

Radius of gyration: 14.32 Å; chains: 1; bounding box: 39×18×40 Å

Secondary structure (DSSP, 8-state):
--HHHHHHHHHHHHHHHHHHHHHHTS---EEE-SSTT-EEETTTT--THHHHHHH-TT-EEEEHHHHHTT------SS-EEEE-